Protein AF-A0A938CBT9-F1 (afdb_monomer_lite)

Structure (mmCIF, N/CA/C/O backbone):
data_AF-A0A938CBT9-F1
#
_entry.id   AF-A0A938CBT9-F1
#
loop_
_atom_site.group_PDB
_atom_site.id
_atom_site.type_symbol
_atom_site.label_atom_id
_atom_site.label_alt_id
_atom_site.label_comp_id
_atom_site.label_asym_id
_atom_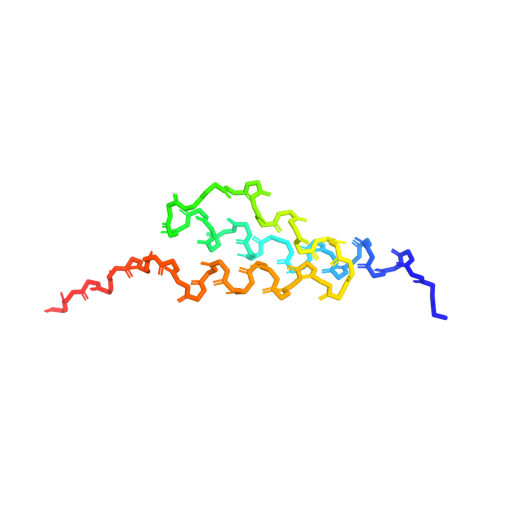site.label_entity_id
_atom_site.label_seq_id
_atom_site.pdbx_PDB_ins_code
_atom_site.Cartn_x
_atom_site.Cartn_y
_atom_site.Cartn_z
_atom_site.occupancy
_atom_site.B_iso_or_equiv
_atom_site.auth_seq_id
_atom_site.auth_comp_id
_atom_site.auth_asym_id
_atom_site.auth_atom_id
_atom_site.pdbx_PDB_model_num
ATOM 1 N N . MET A 1 1 ? 21.038 -2.627 -15.711 1.00 58.00 1 MET A N 1
ATOM 2 C CA . MET A 1 1 ? 20.108 -2.864 -14.584 1.00 58.00 1 MET A CA 1
ATOM 3 C C . MET A 1 1 ? 18.684 -2.749 -15.118 1.00 58.00 1 MET A C 1
ATOM 5 O O . MET A 1 1 ? 18.237 -1.640 -15.371 1.00 58.00 1 MET A O 1
ATOM 9 N N . HIS A 1 2 ? 18.020 -3.867 -15.433 1.00 73.12 2 HIS A N 1
ATOM 10 C CA . HIS A 1 2 ? 16.725 -3.840 -16.130 1.00 73.12 2 HIS A CA 1
ATOM 11 C C . HIS A 1 2 ? 15.573 -3.506 -15.159 1.00 73.12 2 HIS A C 1
ATOM 13 O O . HIS A 1 2 ? 15.356 -4.274 -14.221 1.00 73.12 2 HIS A O 1
ATOM 19 N N . PRO A 1 3 ? 14.788 -2.432 -15.389 1.00 72.75 3 PRO A N 1
ATOM 20 C CA . PRO A 1 3 ? 13.687 -2.009 -14.506 1.00 72.75 3 PRO A CA 1
ATOM 21 C C . PRO A 1 3 ? 12.584 -3.071 -14.343 1.00 72.75 3 PRO A C 1
ATOM 23 O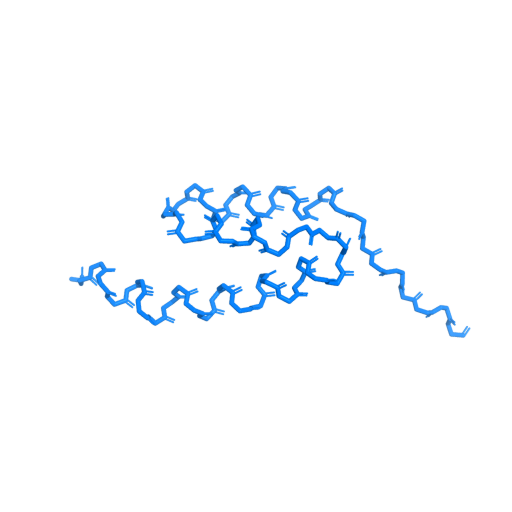 O . PRO A 1 3 ? 11.846 -3.067 -13.363 1.00 72.75 3 PRO A O 1
ATOM 26 N N . ILE A 1 4 ? 12.520 -4.035 -15.262 1.00 77.38 4 ILE A N 1
ATOM 27 C CA . ILE A 1 4 ? 11.604 -5.179 -15.215 1.00 77.38 4 ILE A CA 1
ATOM 28 C C . ILE A 1 4 ? 11.861 -6.077 -13.993 1.00 77.38 4 ILE A C 1
ATOM 30 O O . ILE A 1 4 ? 10.907 -6.519 -13.358 1.00 77.38 4 ILE A O 1
ATOM 34 N N . TYR A 1 5 ? 13.121 -6.299 -13.599 1.00 76.62 5 TYR A N 1
ATOM 35 C CA . TYR A 1 5 ? 13.431 -7.115 -12.414 1.00 76.62 5 TYR A CA 1
ATOM 36 C C . TYR A 1 5 ? 12.892 -6.491 -11.122 1.00 76.62 5 TYR A C 1
ATOM 38 O O . TYR A 1 5 ? 12.455 -7.208 -10.223 1.00 76.62 5 TYR A O 1
ATOM 46 N N . TYR A 1 6 ? 12.874 -5.159 -11.045 1.00 72.62 6 TYR A N 1
ATOM 47 C CA . TYR A 1 6 ? 12.332 -4.438 -9.898 1.00 72.62 6 TYR A CA 1
ATOM 48 C C . TYR A 1 6 ? 10.828 -4.700 -9.738 1.00 72.62 6 TYR A C 1
ATOM 50 O O . TYR A 1 6 ? 10.370 -5.035 -8.650 1.00 72.62 6 TYR A O 1
ATOM 58 N N . LEU A 1 7 ? 10.066 -4.630 -10.832 1.00 74.62 7 LEU A N 1
ATOM 59 C CA . LEU A 1 7 ? 8.619 -4.859 -10.810 1.00 74.62 7 LEU A CA 1
ATOM 60 C C . LEU A 1 7 ? 8.249 -6.320 -10.532 1.00 74.62 7 LEU A C 1
ATOM 62 O O . LEU A 1 7 ? 7.250 -6.570 -9.866 1.00 74.62 7 LEU A O 1
ATOM 66 N N . VAL A 1 8 ? 9.051 -7.274 -11.013 1.00 79.50 8 VAL A N 1
ATOM 67 C CA . VAL A 1 8 ? 8.751 -8.711 -10.893 1.00 79.50 8 VAL A CA 1
ATOM 68 C C . VAL A 1 8 ? 9.168 -9.286 -9.537 1.00 79.50 8 VAL A C 1
ATOM 70 O O . VAL A 1 8 ? 8.450 -10.119 -8.995 1.00 79.50 8 VAL A O 1
ATOM 73 N N . PHE A 1 9 ? 10.293 -8.844 -8.965 1.00 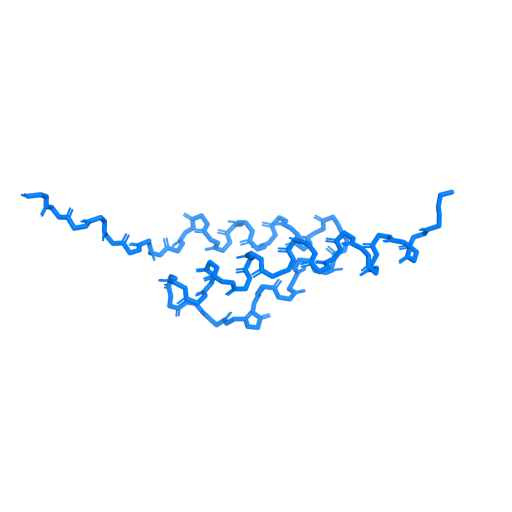81.56 9 PHE A N 1
ATOM 74 C CA . PHE A 1 9 ? 10.816 -9.414 -7.715 1.00 81.56 9 PHE A CA 1
ATOM 75 C C . PHE A 1 9 ? 10.646 -8.489 -6.511 1.00 81.56 9 PHE A C 1
ATOM 77 O O . PHE A 1 9 ? 10.155 -8.922 -5.473 1.00 81.56 9 PHE A O 1
ATOM 84 N N . ILE A 1 10 ? 11.017 -7.213 -6.633 1.00 79.69 10 ILE A N 1
ATOM 85 C CA . ILE A 1 10 ? 10.959 -6.274 -5.500 1.00 79.69 10 ILE A CA 1
ATOM 86 C C . ILE A 1 10 ? 9.520 -5.813 -5.255 1.00 79.69 10 ILE A C 1
ATOM 88 O O . ILE A 1 10 ? 9.085 -5.746 -4.106 1.00 79.69 10 ILE A O 1
ATOM 92 N N . GLY A 1 11 ? 8.756 -5.578 -6.324 1.00 84.19 11 GLY A N 1
ATOM 93 C CA . GLY A 1 11 ? 7.351 -5.176 -6.262 1.00 84.19 11 GLY A CA 1
ATOM 94 C C . GLY A 1 11 ? 6.510 -6.073 -5.345 1.00 84.19 11 GLY A C 1
ATOM 95 O O . GLY A 1 11 ? 5.973 -5.568 -4.361 1.00 84.19 11 GLY A O 1
ATOM 96 N N . PRO A 1 12 ? 6.429 -7.397 -5.580 1.00 88.75 12 PRO A N 1
ATOM 97 C CA . PRO A 1 12 ? 5.649 -8.302 -4.736 1.00 88.75 12 PRO A CA 1
ATOM 98 C C . PRO A 1 12 ? 6.174 -8.406 -3.301 1.00 88.75 12 PRO A C 1
ATOM 100 O O . PRO A 1 12 ? 5.376 -8.449 -2.364 1.00 88.75 12 PRO A O 1
ATOM 103 N N . VAL A 1 13 ? 7.500 -8.405 -3.118 1.00 90.19 13 VAL A N 1
ATOM 104 C CA . VAL A 1 13 ? 8.141 -8.487 -1.794 1.00 90.19 13 VAL A CA 1
ATOM 105 C C . VAL A 1 13 ? 7.750 -7.307 -0.907 1.00 90.19 13 VAL A C 1
ATOM 107 O O . VAL A 1 13 ? 7.588 -7.490 0.295 1.00 90.19 13 VAL A O 1
ATOM 110 N N . VAL A 1 14 ? 7.541 -6.121 -1.483 1.00 89.44 14 VAL A N 1
ATOM 111 C CA . VAL A 1 14 ? 7.082 -4.932 -0.750 1.00 89.44 14 VAL A CA 1
ATOM 112 C C . VAL A 1 14 ? 5.553 -4.835 -0.719 1.00 89.44 14 VAL A C 1
ATOM 114 O O . VAL A 1 14 ? 4.971 -4.472 0.303 1.00 89.44 14 VAL A O 1
ATOM 117 N N . LEU A 1 15 ? 4.873 -5.201 -1.805 1.00 93.00 15 LEU A N 1
ATOM 118 C CA . LEU A 1 15 ? 3.420 -5.107 -1.912 1.00 93.00 15 LEU A CA 1
ATOM 119 C C . LEU A 1 15 ? 2.706 -6.032 -0.925 1.00 93.00 15 LEU A C 1
ATOM 121 O O . LEU A 1 15 ? 1.780 -5.598 -0.248 1.00 93.00 15 LEU A O 1
ATOM 125 N N . ILE A 1 16 ? 3.129 -7.293 -0.813 1.00 94.75 16 ILE A N 1
ATOM 126 C CA . ILE A 1 16 ? 2.490 -8.279 0.070 1.00 94.75 16 ILE A CA 1
ATOM 127 C C . ILE A 1 16 ? 2.473 -7.826 1.544 1.00 94.75 16 ILE A C 1
ATOM 129 O O . ILE A 1 16 ? 1.398 -7.864 2.157 1.00 94.75 16 ILE A O 1
ATOM 133 N N . PRO A 1 17 ? 3.595 -7.395 2.158 1.00 93.31 17 PRO A N 1
ATOM 134 C CA . PRO A 1 17 ? 3.566 -6.897 3.527 1.00 93.31 17 PRO A CA 1
ATOM 135 C C . PRO A 1 17 ? 2.755 -5.605 3.642 1.00 93.31 17 PRO A C 1
ATOM 137 O O . PRO A 1 17 ? 1.965 -5.488 4.577 1.00 93.31 17 PRO A O 1
ATOM 140 N N . MET A 1 18 ? 2.861 -4.683 2.679 1.00 94.31 18 MET A N 1
ATOM 141 C CA . MET A 1 18 ? 2.093 -3.434 2.711 1.00 94.31 18 MET A CA 1
ATOM 142 C C . MET A 1 18 ? 0.582 -3.700 2.670 1.00 94.31 18 MET A C 1
ATOM 144 O O . MET A 1 18 ? -0.181 -3.161 3.470 1.00 94.31 18 MET A O 1
ATOM 148 N N . TRP A 1 19 ? 0.153 -4.628 1.818 1.00 95.56 19 TRP A N 1
ATOM 149 C CA . TRP A 1 19 ? -1.224 -5.102 1.719 1.00 95.56 19 TRP A CA 1
ATOM 150 C C . TRP A 1 19 ? -1.729 -5.697 3.037 1.00 95.56 19 TRP A C 1
ATOM 152 O O . TRP A 1 19 ? -2.851 -5.415 3.467 1.00 95.56 19 TRP A O 1
ATOM 162 N N . ARG A 1 20 ? -0.895 -6.497 3.715 1.00 94.62 20 ARG A N 1
ATOM 163 C CA . ARG A 1 20 ? -1.218 -7.060 5.035 1.00 94.62 20 ARG A CA 1
ATOM 164 C C . ARG A 1 20 ? -1.327 -5.988 6.114 1.00 94.62 20 ARG A C 1
ATOM 166 O O . ARG A 1 20 ? -2.226 -6.079 6.944 1.00 94.62 20 ARG A O 1
ATOM 173 N N . ILE A 1 21 ? -0.452 -4.986 6.109 1.00 93.81 21 ILE A N 1
ATOM 174 C CA . ILE A 1 21 ? -0.493 -3.890 7.083 1.00 93.81 21 ILE A CA 1
ATOM 175 C C . ILE A 1 21 ? -1.768 -3.061 6.901 1.00 93.81 21 ILE A C 1
ATOM 177 O O . ILE A 1 21 ? -2.479 -2.830 7.874 1.00 93.81 21 ILE A O 1
ATOM 181 N N . TYR A 1 22 ? -2.113 -2.700 5.664 1.00 94.62 22 TYR A N 1
ATOM 182 C CA . TYR A 1 22 ? -3.344 -1.961 5.369 1.00 94.62 22 TYR A CA 1
ATOM 183 C C . TYR A 1 22 ? -4.591 -2.737 5.808 1.00 94.62 22 TYR A C 1
ATOM 185 O O . TYR A 1 22 ? -5.509 -2.163 6.386 1.00 94.62 22 TYR A O 1
ATOM 193 N N . ALA A 1 23 ? -4.596 -4.063 5.626 1.00 93.00 23 ALA A N 1
ATOM 194 C CA . ALA A 1 23 ? -5.673 -4.912 6.128 1.00 93.00 23 ALA A CA 1
ATOM 195 C C . ALA A 1 23 ? -5.787 -4.899 7.667 1.00 93.00 23 ALA A C 1
ATOM 197 O O . ALA A 1 23 ? -6.891 -5.003 8.193 1.00 93.00 23 ALA A O 1
ATOM 198 N N . ARG A 1 24 ? -4.668 -4.763 8.394 1.00 91.00 24 ARG A N 1
ATOM 199 C CA . ARG A 1 24 ? -4.635 -4.727 9.869 1.00 91.00 24 ARG A CA 1
ATOM 200 C C . ARG A 1 24 ? -5.064 -3.384 10.454 1.00 91.00 24 ARG A C 1
ATOM 202 O O . ARG A 1 24 ? -5.626 -3.361 11.542 1.00 91.00 24 ARG A O 1
ATOM 209 N N . THR A 1 25 ? -4.799 -2.283 9.759 1.00 90.81 25 THR A N 1
ATOM 210 C CA . THR A 1 25 ? -5.188 -0.933 10.200 1.00 90.81 25 THR A CA 1
ATOM 211 C C . THR A 1 25 ? -6.619 -0.559 9.801 1.00 90.81 25 THR A C 1
ATOM 213 O O . THR A 1 25 ? -7.082 0.533 10.117 1.00 90.81 25 THR A O 1
ATOM 216 N N . GLY A 1 26 ? -7.337 -1.454 9.108 1.00 89.62 26 GLY A N 1
ATOM 217 C CA . GLY A 1 26 ? -8.685 -1.195 8.592 1.00 89.62 26 GLY A CA 1
ATOM 218 C C . GLY A 1 26 ? -8.709 -0.305 7.345 1.00 89.62 26 GLY A C 1
ATOM 219 O O . GLY A 1 26 ? -9.779 0.131 6.925 1.00 89.62 26 GLY A O 1
ATOM 220 N N . LEU A 1 27 ? -7.548 -0.037 6.738 1.00 92.81 27 LEU A N 1
ATOM 221 C CA . LEU A 1 27 ? -7.447 0.741 5.509 1.00 92.81 27 LEU A CA 1
ATOM 222 C C . LEU A 1 27 ? -7.823 -0.094 4.270 1.00 92.81 27 LEU A C 1
ATOM 224 O O . LEU A 1 27 ? -7.603 -1.311 4.234 1.00 92.81 27 LEU A O 1
ATOM 228 N N . PRO A 1 28 ? -8.320 0.543 3.191 1.00 94.44 28 PRO A N 1
ATOM 229 C CA . PRO A 1 28 ? -8.534 -0.137 1.921 1.00 94.44 28 PRO A CA 1
ATOM 230 C C . PRO A 1 28 ? -7.228 -0.735 1.384 1.00 94.44 28 PRO A C 1
ATOM 232 O O . PRO A 1 28 ? -6.282 -0.019 1.064 1.00 94.44 28 PRO A O 1
ATOM 235 N N . ARG A 1 29 ? -7.193 -2.061 1.216 1.00 94.00 29 ARG A N 1
ATOM 236 C CA . ARG A 1 29 ? -6.015 -2.803 0.720 1.00 94.00 29 ARG A CA 1
ATOM 237 C C . ARG A 1 29 ? -5.516 -2.297 -0.635 1.00 94.00 29 ARG A C 1
ATOM 239 O O . ARG A 1 29 ? -4.318 -2.306 -0.892 1.00 94.00 29 ARG A O 1
ATOM 246 N N . VAL A 1 30 ? -6.421 -1.780 -1.463 1.00 94.25 30 VAL A N 1
ATOM 247 C CA . VAL A 1 30 ? -6.125 -1.207 -2.783 1.00 94.25 30 VAL A CA 1
ATOM 248 C C . VAL A 1 30 ? -5.150 -0.024 -2.691 1.00 94.25 30 VAL A C 1
ATOM 250 O O . VAL A 1 30 ? -4.333 0.150 -3.586 1.00 94.25 30 VAL A O 1
ATOM 253 N N . LEU A 1 31 ? -5.152 0.736 -1.587 1.00 93.31 31 LEU A N 1
ATOM 254 C CA . LEU A 1 31 ? -4.202 1.837 -1.382 1.00 93.31 31 LEU A CA 1
ATOM 255 C C . LEU A 1 31 ? -2.750 1.349 -1.287 1.00 93.31 31 LEU A C 1
ATOM 257 O O . LEU A 1 31 ? -1.840 2.081 -1.661 1.00 93.31 31 LEU A O 1
ATOM 261 N N . SER A 1 32 ? -2.515 0.102 -0.864 1.00 93.19 32 SER A N 1
ATOM 262 C CA . SER A 1 32 ? -1.164 -0.470 -0.853 1.00 93.19 32 SER A CA 1
ATOM 263 C C . SER A 1 32 ? -0.586 -0.683 -2.260 1.00 93.19 32 SER A C 1
ATOM 265 O O . SER A 1 32 ? 0.632 -0.727 -2.400 1.00 93.19 32 SER A O 1
ATOM 267 N N . LEU A 1 33 ? -1.419 -0.725 -3.315 1.00 93.69 33 LEU A N 1
ATOM 268 C CA . LEU A 1 33 ? -0.957 -0.803 -4.710 1.00 93.69 33 LEU A CA 1
ATOM 269 C C . LEU A 1 33 ? -0.201 0.452 -5.150 1.00 93.69 33 LEU A C 1
ATOM 271 O O . LEU A 1 33 ? 0.593 0.374 -6.085 1.00 93.69 33 LEU A O 1
ATOM 275 N N . LEU A 1 34 ? -0.393 1.584 -4.460 1.00 93.44 34 LEU A N 1
ATOM 276 C CA . LEU A 1 34 ? 0.373 2.802 -4.718 1.00 93.44 34 LEU A CA 1
ATOM 277 C C . LEU A 1 34 ? 1.878 2.541 -4.613 1.00 93.44 34 LEU A C 1
ATOM 279 O O . LEU A 1 34 ? 2.628 3.175 -5.340 1.00 93.44 34 LEU A O 1
ATOM 283 N N . VAL A 1 35 ? 2.321 1.558 -3.816 1.00 91.56 35 VAL A N 1
ATOM 284 C CA . VAL A 1 35 ? 3.738 1.181 -3.672 1.00 91.56 35 VAL A CA 1
ATOM 285 C C . VAL A 1 35 ? 4.398 0.730 -4.982 1.00 91.56 35 VAL A C 1
ATOM 287 O O . VAL A 1 35 ? 5.619 0.769 -5.092 1.00 91.56 35 VAL A O 1
ATOM 290 N N . LEU A 1 36 ? 3.605 0.326 -5.982 1.00 89.81 36 LEU A N 1
ATOM 291 C CA . LEU A 1 36 ? 4.092 -0.053 -7.311 1.00 89.81 36 LEU A CA 1
ATOM 292 C C . LEU A 1 36 ? 4.522 1.158 -8.150 1.00 89.81 36 LEU A C 1
ATOM 294 O O . LEU A 1 36 ? 5.232 0.992 -9.141 1.00 89.81 36 LEU A O 1
ATOM 298 N N . ILE A 1 37 ? 4.114 2.371 -7.765 1.00 89.62 37 ILE A N 1
ATOM 299 C CA . ILE A 1 37 ? 4.561 3.603 -8.410 1.00 89.62 37 ILE A CA 1
ATOM 300 C C . ILE A 1 37 ? 6.007 3.866 -7.967 1.00 89.62 37 ILE A C 1
ATOM 302 O O . ILE A 1 37 ? 6.254 4.057 -6.773 1.00 89.62 37 ILE A O 1
ATOM 306 N N . PRO A 1 38 ? 6.978 3.911 -8.894 1.00 82.25 38 PRO A N 1
ATOM 307 C CA . PRO A 1 38 ? 8.374 4.108 -8.534 1.00 82.25 38 PRO A CA 1
ATOM 308 C C . PRO A 1 38 ? 8.568 5.449 -7.821 1.00 82.25 38 PRO A C 1
ATOM 310 O O . PRO A 1 38 ? 8.023 6.469 -8.244 1.00 82.25 38 PRO A O 1
ATOM 313 N N . ILE A 1 39 ? 9.376 5.440 -6.755 1.00 82.88 39 ILE A N 1
ATOM 314 C CA . ILE A 1 39 ? 9.759 6.598 -5.924 1.00 82.88 39 ILE A CA 1
ATOM 315 C C . ILE A 1 39 ? 8.586 7.201 -5.133 1.00 82.88 39 ILE A C 1
ATOM 317 O O . ILE A 1 39 ? 8.612 7.207 -3.905 1.00 82.88 39 ILE A O 1
ATOM 321 N N . ALA A 1 40 ? 7.547 7.682 -5.811 1.00 90.38 40 ALA A N 1
ATOM 322 C CA . ALA A 1 40 ? 6.416 8.361 -5.191 1.00 90.38 40 ALA A CA 1
ATOM 323 C C . ALA A 1 40 ? 5.512 7.402 -4.400 1.00 90.38 40 ALA A C 1
ATOM 325 O O . ALA A 1 40 ? 5.027 7.741 -3.323 1.00 90.38 40 ALA A O 1
ATOM 326 N N . GLY A 1 41 ? 5.311 6.188 -4.908 1.00 90.75 41 GLY A N 1
ATOM 327 C CA . GLY A 1 41 ? 4.427 5.186 -4.323 1.00 90.75 41 GLY A CA 1
ATOM 328 C C . GLY A 1 41 ? 4.722 4.844 -2.866 1.00 90.75 41 GLY A C 1
ATOM 329 O O . GLY A 1 41 ? 3.843 5.020 -2.018 1.00 90.75 41 GLY A O 1
ATOM 330 N N . PRO A 1 42 ? 5.959 4.413 -2.549 1.00 89.31 42 PRO A N 1
ATOM 331 C CA . PRO A 1 42 ? 6.384 4.143 -1.181 1.00 89.31 42 PRO A CA 1
ATOM 332 C C . PRO A 1 42 ? 6.148 5.323 -0.235 1.00 89.31 42 PRO A C 1
ATOM 334 O O . PRO A 1 42 ? 5.627 5.117 0.862 1.00 89.31 42 PRO A O 1
ATOM 337 N N . LEU A 1 43 ? 6.441 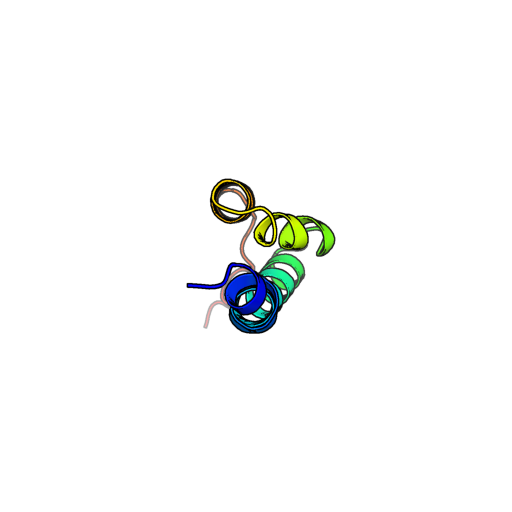6.553 -0.678 1.00 92.62 43 LEU A N 1
ATOM 338 C CA . LEU A 1 43 ? 6.219 7.767 0.113 1.00 92.62 43 LEU A CA 1
ATOM 339 C C . LEU A 1 43 ? 4.736 7.949 0.443 1.00 92.62 43 LEU A C 1
ATOM 341 O O . LEU A 1 43 ? 4.389 8.090 1.612 1.00 92.62 43 LEU A O 1
ATOM 345 N N . PHE A 1 44 ? 3.849 7.867 -0.552 1.00 94.00 44 PHE A N 1
ATOM 346 C CA . PHE A 1 44 ? 2.410 7.993 -0.318 1.00 94.00 44 PHE A CA 1
ATOM 347 C C . PHE A 1 44 ? 1.871 6.883 0.586 1.00 94.00 44 PHE A C 1
ATOM 349 O O . PHE A 1 44 ? 1.154 7.172 1.544 1.00 94.00 44 PHE A O 1
ATOM 356 N N . THR A 1 45 ? 2.251 5.625 0.337 1.00 93.88 45 THR A N 1
ATOM 357 C CA . THR A 1 45 ? 1.804 4.508 1.182 1.00 93.88 45 THR A CA 1
ATOM 358 C C . THR A 1 45 ? 2.292 4.625 2.623 1.00 93.88 45 THR A C 1
ATOM 360 O O . THR A 1 45 ? 1.546 4.288 3.544 1.00 93.88 45 THR A O 1
ATOM 363 N N . GLY A 1 46 ? 3.513 5.127 2.824 1.00 91.06 46 GLY A N 1
ATOM 364 C CA . GLY A 1 46 ? 4.085 5.384 4.140 1.00 91.06 46 GLY A CA 1
ATOM 365 C C . GLY A 1 46 ? 3.382 6.534 4.852 1.00 91.06 46 GLY A C 1
ATOM 366 O O . GLY A 1 46 ? 2.995 6.375 6.003 1.00 91.06 46 GLY A O 1
ATOM 367 N N . CYS A 1 47 ? 3.136 7.652 4.163 1.00 94.12 47 CYS A N 1
ATOM 368 C CA . CYS A 1 47 ? 2.409 8.796 4.714 1.00 94.12 47 CYS A CA 1
ATOM 369 C C . CYS A 1 47 ? 1.003 8.407 5.180 1.00 94.12 47 CYS A C 1
ATOM 371 O O . CYS A 1 47 ? 0.625 8.715 6.305 1.00 94.12 47 CYS A O 1
ATOM 373 N N . ILE A 1 48 ? 0.241 7.681 4.356 1.00 93.94 48 ILE A N 1
ATOM 374 C CA . ILE A 1 48 ? -1.097 7.201 4.735 1.00 93.94 48 ILE A CA 1
ATOM 375 C C . ILE A 1 48 ? -1.016 6.329 5.993 1.00 93.94 48 ILE A C 1
ATOM 377 O O . ILE A 1 48 ? -1.817 6.484 6.912 1.00 93.94 48 ILE A O 1
ATOM 381 N N . LEU A 1 49 ? -0.037 5.423 6.048 1.00 92.88 49 LEU A N 1
ATOM 382 C CA . LEU A 1 49 ? 0.127 4.507 7.168 1.00 92.88 49 LEU A CA 1
ATOM 383 C C . LEU A 1 49 ? 0.598 5.210 8.453 1.00 92.88 49 LEU A C 1
ATOM 385 O O . LEU A 1 49 ? 0.195 4.816 9.547 1.00 92.88 49 LEU A O 1
ATOM 389 N N . ALA A 1 50 ? 1.409 6.262 8.328 1.00 93.31 50 ALA A N 1
ATOM 390 C CA . ALA A 1 50 ? 1.893 7.063 9.450 1.00 93.31 50 ALA A CA 1
ATOM 391 C C . ALA A 1 50 ? 0.749 7.750 10.211 1.00 93.31 50 ALA A C 1
ATOM 393 O O . ALA A 1 50 ? 0.814 7.881 11.430 1.00 93.31 50 ALA A O 1
ATOM 394 N N . PHE A 1 51 ? -0.319 8.134 9.506 1.00 92.62 51 PHE A N 1
ATOM 395 C CA . PHE A 1 51 ? -1.525 8.715 10.103 1.00 92.62 51 PHE A CA 1
ATOM 396 C C . PHE A 1 51 ? -2.647 7.691 10.337 1.00 92.62 51 PHE A C 1
ATOM 398 O O . PHE A 1 51 ? -3.723 8.049 10.819 1.00 92.62 51 PHE A O 1
ATOM 405 N N . ALA A 1 52 ? -2.428 6.416 10.006 1.00 90.94 52 ALA A N 1
ATOM 406 C CA . ALA A 1 52 ? -3.418 5.368 10.208 1.00 90.94 52 ALA A CA 1
ATOM 407 C C . ALA A 1 52 ? -3.542 4.996 11.689 1.00 90.94 52 ALA A C 1
ATOM 409 O O . ALA A 1 52 ? -2.578 5.047 12.453 1.00 90.94 52 ALA A O 1
ATOM 410 N N . ARG A 1 53 ? -4.729 4.541 12.098 1.00 88.06 53 ARG A N 1
ATOM 411 C CA . ARG A 1 53 ? -4.921 3.996 13.442 1.00 88.06 53 ARG A CA 1
ATOM 412 C C . ARG A 1 53 ? -4.362 2.579 13.504 1.00 88.06 53 ARG A C 1
ATOM 414 O O . ARG A 1 53 ? -4.844 1.681 12.817 1.00 88.06 53 ARG A O 1
ATOM 421 N N . TRP A 1 54 ? -3.362 2.380 14.353 1.00 88.31 54 TRP A N 1
ATOM 422 C CA . TRP A 1 54 ? -2.784 1.062 14.579 1.00 88.31 54 TRP A CA 1
ATOM 423 C C . TRP A 1 54 ? -3.656 0.262 15.555 1.00 88.31 54 TRP A C 1
ATOM 425 O O . TRP A 1 54 ? -4.187 0.840 16.514 1.00 88.31 54 TRP A O 1
ATOM 435 N N . PRO A 1 55 ? -3.852 -1.048 15.314 1.00 83.50 55 PRO A N 1
ATOM 436 C CA . PRO A 1 55 ? -4.522 -1.905 16.281 1.00 83.50 55 PRO A CA 1
ATOM 437 C C . PRO A 1 55 ? -3.756 -1.844 17.606 1.00 83.50 55 PRO A C 1
ATOM 439 O O . PRO A 1 55 ? -2.531 -1.945 17.620 1.00 83.50 55 PRO A O 1
ATOM 442 N N . LYS A 1 56 ? -4.474 -1.606 18.709 1.00 79.00 56 LYS A N 1
ATOM 443 C CA . LYS A 1 56 ? -3.869 -1.538 20.043 1.00 79.00 56 LYS A CA 1
ATOM 444 C C . LYS A 1 56 ? -3.271 -2.900 20.396 1.00 79.00 56 LYS A C 1
ATOM 446 O O . LYS A 1 56 ? -3.932 -3.919 20.194 1.00 79.00 56 LYS A O 1
ATOM 451 N N . GLU A 1 57 ? -2.066 -2.892 20.956 1.00 69.88 57 GLU A N 1
ATOM 452 C CA . GLU A 1 57 ? -1.520 -4.044 21.676 1.00 69.88 57 GLU A CA 1
ATOM 453 C C . GLU A 1 57 ? -2.542 -4.459 22.755 1.00 69.88 57 GLU A C 1
ATOM 455 O O . GLU A 1 57 ? -3.058 -3.575 23.455 1.00 69.88 57 GLU A O 1
ATOM 460 N N . PRO A 1 58 ? -2.892 -5.750 22.896 1.00 63.91 58 PRO A N 1
ATOM 461 C CA . PRO A 1 58 ? -3.655 -6.202 24.052 1.00 63.91 58 PRO A CA 1
ATOM 462 C C . PRO A 1 58 ? -2.882 -5.816 25.319 1.00 63.91 58 PRO A C 1
ATOM 464 O O . PRO A 1 58 ? -1.692 -6.114 25.418 1.00 63.91 58 PRO A O 1
ATOM 467 N N . SER A 1 59 ? -3.524 -5.122 26.265 1.00 57.31 59 SER A N 1
ATOM 468 C CA . SER A 1 59 ? -2.910 -4.899 27.577 1.00 57.31 59 SER A CA 1
ATOM 469 C C . SER A 1 59 ? -2.739 -6.260 28.267 1.00 57.31 59 SER A C 1
ATOM 471 O O . SER A 1 59 ? -3.726 -7.004 28.285 1.00 57.31 59 SER A O 1
ATOM 473 N N . PRO A 1 60 ? -1.540 -6.596 28.779 1.00 67.25 60 PRO A N 1
ATOM 474 C CA . PRO A 1 60 ? -1.302 -7.847 29.496 1.00 67.25 60 PRO A CA 1
ATOM 475 C C . PRO A 1 60 ? -2.142 -7.957 30.772 1.00 67.25 60 PRO A C 1
ATOM 477 O O . PRO A 1 60 ? -2.500 -6.900 31.345 1.00 67.25 60 PRO A O 1
#

Radius of gyration: 13.27 Å; chains: 1; bounding box: 29×18×46 Å

Foldseek 3Di:
DDVVCCCPPVVCVQLVVLLVQCVQLVHDSVLSNLCSPPPVSVVSSVVVSVPTDGDDDPDD

Sequence (60 aa):
MHPIYYLVFIGPVVLIPMWRIYARTGLPRVLSLLVLIPIAGPLFTGCILAFARWPKEPSP

Secondary structure (DSSP, 8-state):
--HHHIIIIIHHHHHHHHHHHHHHTT--GGGGGGGGSTTHHHHHHHHHHHTSPPPPPPP-

pLDDT: mean 86.65, std 9.54, range [57.31, 95.56]

=== Feature glossary ===
The record interleaves many kinds of information about one protein. Here is each kind framed as the question it answers.

Q: What are the backbone torsion angles?
A: φ (phi) and ψ (psi) are the two rotatable backbone dihedrals per residue: φ is the C(i-1)–N–Cα–C torsion, ψ is the N–Cα–C–N(i+1) torsion, both in degrees on (−180°, 180°]. α-helical residues cluster near (−60°, −45°); β-strand residues near (−120°, +130°). A Ramachandran plot is simply a scatter of (φ, ψ) for every residue.

Q: What is the amino-acid chain?
A: This is the polypeptide sequence — one letter per residue, N-terminus first. Length ranges from a few dozen residues for small domains to over a thousand for large multi-domain proteins.

Q: How mobile is each atom in the crystal?
A: For experimental (PDB) structures, the B-factor (temperature factor) quantifies the positional spread of each atom in the crystal — a combination of thermal vibration and static disorder — in units of Å². High B-factors mark flexible loops or poorly resolved regions; low B-factors mark the rigid, well-ordered core.

Q: Are the domains correctly placed relative to each other?
A: Predicted Aligned Error (PAE) is an AlphaFold confidence matrix: entry (i, j) is the expected error in the position of residue j, in ångströms,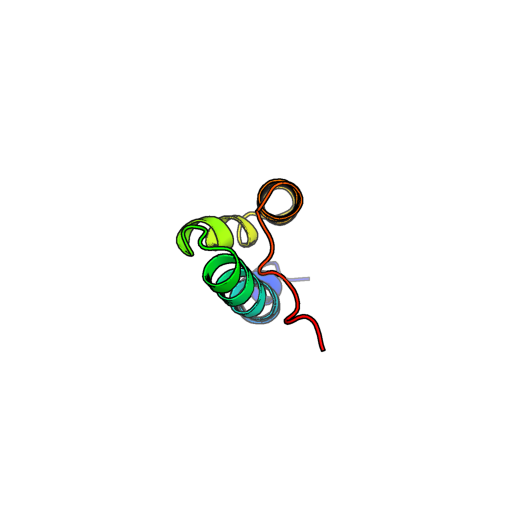 when the prediction is superimposed on the true structure at residue i. Low PAE within a block of residues means that block is internally rigid and well-predicted; high PAE between two blocks means their relative placement is uncertain even if each block individually is confident.

Q: How confident is the AlphaFold model at each residue?
A: pLDDT is the predicted lDDT-Cα score: AlphaFold's confidence that the local environment of each residue (all inter-atomic distances with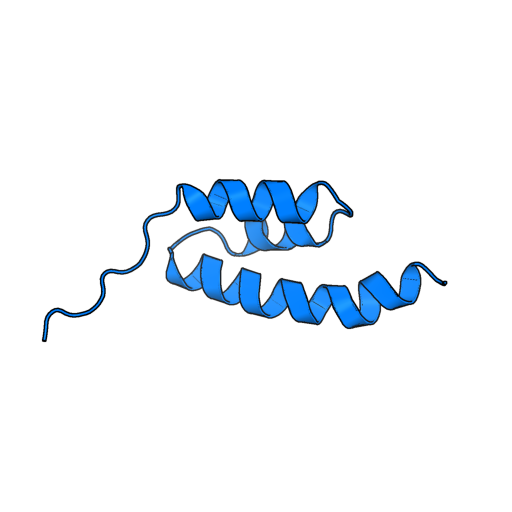in 15 Å) is correctly placed. It is a per-residue number between 0 and 100, with higher meaning more reliable.

Q: What family and function is it annotated with?
A: Functional annotations link the protein to curated databases. InterPro entries identify conserved domains and families by matching the sequence against member-database signatures (Pfam, PROSITE, CDD, …). Gene Ontology (GO) terms describe molecular function, biological process, and cellular component in a controlled vocabulary. CATH places the structure in a hierarchical fold classification (Class/Architecture/Topology/Homologous-superfamily). The organism is the source species.

Q: How big and how compact is the whole molecule?
A: Three whole-structure scalars: the radius of gyration (RMS distance of Cα from centroid, in Å), the count of Cα–Cα contacts (pairs closer than 8 Å and separated by more than four residues in sequence — i.e. tertiary, not local, contacts), and the bounding-box dimensions. Together they distinguish compact globular folds from extended fibres or disordered chains.

Q: What known structures does this most resemble?
A: The Foldseek neighbor list gives the closest experimentally determined structures in the PDB, ranked by structural alignment. TM-score near 1 means near-identical fold; near 0.3 means only rough topology match. This is how one finds what a novel AlphaFold prediction most resembles in the solved-structure universe.

Q: Which residues are buried vs exposed?
A: SASA measures how much of the protein is reachable by solvent. It is computed by rolling a water-sized probe over the atomic surface and summing the exposed area (Å²). Per-residue SASA distinguishes core (buried, low SASA) from surface (exposed, high SASA) residues; total SASA is a whole-molecule size measure.

Q: Which residues are in helices, strands, or loops?
A: Eight-state secondary structure (DSSP): H is the canonical α-helix, G the tighter 3₁₀-helix, I the wider π-helix; E/B are β-structure, T and S are turns and bends, and '-' is everything else. DSSP derives these from the pattern of main-chain N–H···O=C hydrogen bonds, not from the sequence.

Q: Where is each backbone atom in 3D?
A: Structure coordinates are given as an mmCIF _atom_site loop: one row per atom with element, residue name, chain id, sequence number, and x/y/z position in Å. Only the four main-chain atoms per residue are included here; side chains are omitted to keep the record compact.

Q: What if only a Cα trace is available?
A: Three-state secondary structure (P-SEA) collapses the eight DSSP classes into helix (a), strand (b), and coil (c). P-SEA assigns these from Cα geometry alone — distances and angles — without requiring backbone oxygens, so it works on any Cα trace.

Q: What do the rendered images show?
A: The six renders are orthographic views along the three Cartesian axes in both directions. Representation (cartoon, sticks, or surface) and color scheme (sequence-rainbow or by-chain) vary across proteins so the training set covers all the common visualization conventions.

Q: What does the local fold look like, residue by residue?
A: Foldseek's 3Di representation compresses backbone geometry into a per-residue letter drawn from a learned twenty-state alphabet. It captures the tertiary interaction pattern around each residue — which residues are packed against it in space, regardless of where they are in sequence.

Q: What do the diagnostic plots show?
A: The contact map is a binary N×N matrix image: pixel (i, j) is dark where Cα_i and Cα_j are within 8 Å and |i−j|>4. Because the |i−j|>4 filter removes local helical contacts, off-diagonal stripes parallel to the main diagonal indicate parallel β-sheets; stripes perpendicular to it indicate antiparallel β-sheets. The Ramachandran plot scatters every residue's (φ, ψ) pair against the sterically allowed regions. The PAE heatmap renders the predicted-aligned-error matrix.